Protein AF-A0A1J6IHC4-F1 (afdb_monomer)

Secondary structure (DSSP, 8-state):
----S--------GGG-HHHHHHHHHHTSTTTTT-----SS--GGGHHHHHHHHTT-PPPP---GGGHHHHHHHHHHHHHTT-

Foldseek 3Di:
DPDPDDDDDDDDDCQLVVLVVQVVVVCPPPVNPPDDDDDPARDPSCNVVVVCNVVVPRDDDDDDPVCVVVVVVVVVVVVVVVD

Solvent-accessible surface area (backbone atoms only — not comparable to full-atom values): 5560 Å² total; per-residue (Å²): 130,85,77,77,75,83,83,78,91,72,93,74,55,69,78,78,40,48,53,62,52,51,51,51,56,56,47,68,37,78,93,36,61,97,59,90,82,85,72,97,58,76,54,80,94,44,35,70,52,43,54,37,55,75,71,62,59,80,64,84,79,86,74,55,81,93,49,45,70,65,48,55,54,52,52,52,53,55,55,62,74,74,111

InterPro domains:
  IPR002156 Ribonuclease H domain [PF13456] (1-27)

Mean predicted aligned error: 10.88 Å

pLDDT: mean 78.72, std 10.4, range [43.69, 91.62]

Organism: Nicotiana attenuata (NCBI:txid49451)

Sequence (83 aa):
MPRMEKVMVRHTYREQNRVADALAKEAANSSFLGRTIILAVPPMFSNDVFWADILGTELVRNFWSCNIDTVEQNMTILRELQY

Radius of gyration: 17.52 Å; Cα contacts (8 Å, |Δi|>4): 24; chains: 1; bounding box: 42×29×47 Å

Structure (mmCIF, N/CA/C/O backbone):
data_AF-A0A1J6IHC4-F1
#
_entry.id   AF-A0A1J6IHC4-F1
#
loop_
_atom_site.group_PDB
_atom_site.id
_atom_site.type_symbol
_atom_site.label_atom_id
_atom_site.label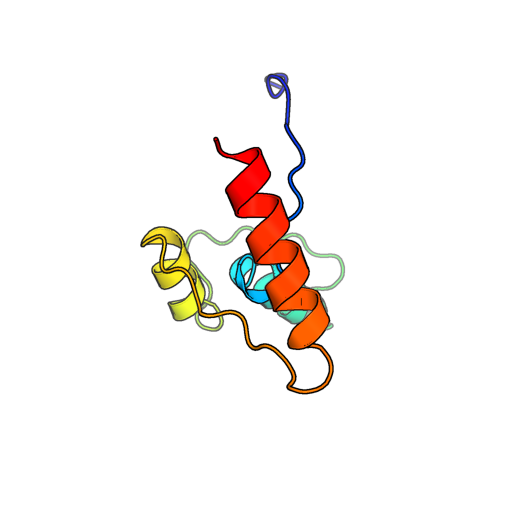_alt_id
_atom_site.label_comp_id
_atom_site.label_asym_id
_atom_site.label_entity_id
_atom_site.label_seq_id
_atom_site.pdbx_PDB_ins_code
_atom_site.Cartn_x
_atom_site.Cartn_y
_atom_site.Cartn_z
_atom_site.occupancy
_atom_site.B_iso_or_equiv
_atom_site.auth_seq_id
_atom_site.auth_comp_id
_atom_site.auth_asym_id
_atom_site.auth_atom_id
_atom_site.pdbx_PDB_model_num
ATOM 1 N N . MET A 1 1 ? 12.438 8.475 23.190 1.00 50.72 1 MET A N 1
ATOM 2 C CA . MET A 1 1 ? 12.125 7.950 21.843 1.00 50.72 1 MET A CA 1
ATOM 3 C C . MET A 1 1 ? 13.350 7.203 21.343 1.00 50.72 1 MET A C 1
ATOM 5 O O . MET A 1 1 ? 14.424 7.799 21.401 1.00 50.72 1 MET A O 1
ATOM 9 N N . PRO A 1 2 ? 13.247 5.932 20.923 1.00 61.16 2 PRO A N 1
ATOM 10 C CA . PRO A 1 2 ? 14.374 5.264 20.287 1.00 61.16 2 PRO A CA 1
ATOM 11 C C . PRO A 1 2 ? 14.686 6.015 18.989 1.00 61.16 2 PRO A C 1
ATOM 13 O O . PRO A 1 2 ? 13.774 6.329 18.223 1.00 61.16 2 PRO A O 1
ATOM 16 N N . ARG A 1 3 ? 15.954 6.368 18.763 1.00 67.19 3 ARG A N 1
ATOM 17 C CA . ARG A 1 3 ? 16.382 6.905 17.468 1.00 67.19 3 ARG A CA 1
ATOM 18 C C . ARG A 1 3 ? 16.260 5.763 16.465 1.00 67.19 3 ARG A C 1
ATOM 20 O O . ARG A 1 3 ? 16.897 4.736 16.666 1.00 67.19 3 ARG A O 1
ATOM 27 N N . MET A 1 4 ? 15.425 5.924 15.439 1.00 71.38 4 MET A N 1
ATOM 28 C CA . MET A 1 4 ? 15.383 4.977 14.325 1.00 71.38 4 MET A CA 1
ATOM 29 C C . MET A 1 4 ? 16.775 4.936 13.701 1.00 71.38 4 MET A C 1
ATOM 31 O O . MET A 1 4 ? 17.248 5.918 13.127 1.00 71.38 4 MET A O 1
ATOM 35 N N . GLU A 1 5 ? 17.457 3.818 13.907 1.00 67.06 5 GLU A N 1
ATOM 36 C CA . GLU A 1 5 ? 18.766 3.547 13.344 1.00 67.06 5 GLU A CA 1
ATOM 37 C C . GLU A 1 5 ? 18.644 3.611 11.813 1.00 67.06 5 GLU A C 1
ATOM 39 O O . GLU A 1 5 ? 17.783 2.960 11.229 1.00 67.06 5 GLU A O 1
ATOM 44 N N . LYS A 1 6 ? 19.421 4.513 11.197 1.00 77.75 6 LYS A N 1
ATOM 45 C CA . LYS A 1 6 ? 19.549 4.788 9.752 1.00 77.75 6 LYS A CA 1
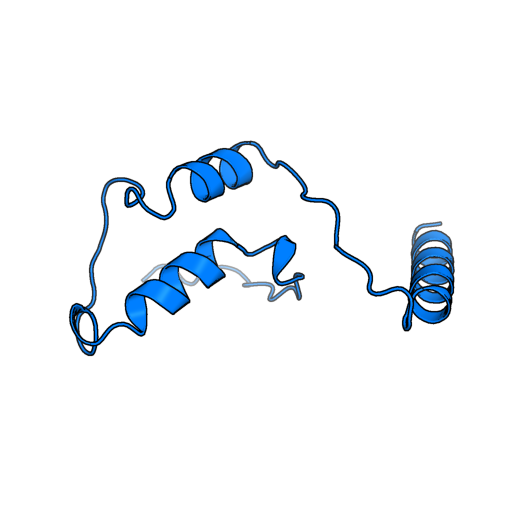ATOM 46 C C . LYS A 1 6 ? 18.367 4.319 8.875 1.00 77.75 6 LYS A C 1
ATOM 48 O O . LYS A 1 6 ? 18.429 3.278 8.226 1.00 77.75 6 LYS A O 1
ATOM 53 N N . VAL A 1 7 ? 17.322 5.142 8.779 1.00 79.94 7 VAL A N 1
ATOM 54 C CA . VAL A 1 7 ? 16.205 4.911 7.846 1.00 79.94 7 VAL A CA 1
ATOM 55 C C . VAL A 1 7 ? 16.694 5.066 6.402 1.00 79.94 7 VAL A C 1
ATOM 57 O O . VAL A 1 7 ? 17.185 6.126 6.016 1.00 79.94 7 VAL A O 1
ATOM 60 N N . MET A 1 8 ? 16.557 4.016 5.592 1.00 85.06 8 MET A N 1
ATOM 61 C CA . MET A 1 8 ? 16.832 4.059 4.155 1.00 85.06 8 MET A CA 1
ATOM 62 C C . MET A 1 8 ? 15.521 4.268 3.399 1.00 85.06 8 MET A C 1
ATOM 64 O O . MET A 1 8 ? 14.658 3.394 3.400 1.00 85.06 8 MET A O 1
ATOM 68 N N . VAL A 1 9 ? 15.377 5.412 2.731 1.00 85.44 9 VAL A N 1
ATOM 69 C CA . VAL A 1 9 ? 14.247 5.648 1.825 1.00 85.44 9 VAL A CA 1
ATOM 70 C C . VAL A 1 9 ? 14.542 4.945 0.505 1.00 85.44 9 VAL A C 1
ATOM 72 O O . VAL A 1 9 ? 15.564 5.210 -0.126 1.00 85.44 9 VAL A O 1
ATOM 75 N N . ARG A 1 10 ? 13.656 4.039 0.091 1.00 87.12 10 ARG A N 1
ATOM 76 C CA . ARG A 1 10 ? 13.722 3.363 -1.208 1.00 87.12 10 ARG A CA 1
ATOM 77 C C . ARG A 1 10 ? 12.514 3.755 -2.042 1.00 87.12 10 ARG A C 1
ATOM 79 O O . ARG A 1 10 ? 11.398 3.803 -1.535 1.00 87.12 10 ARG A O 1
ATOM 86 N N . HIS A 1 11 ? 12.747 4.027 -3.320 1.00 84.56 11 HIS A N 1
ATOM 87 C CA . HIS A 1 11 ? 11.661 4.176 -4.277 1.00 84.56 11 HIS A CA 1
ATOM 88 C C . HIS A 1 11 ? 11.029 2.804 -4.543 1.00 84.56 11 HIS A C 1
ATOM 90 O O . HIS A 1 11 ? 11.745 1.828 -4.762 1.00 84.56 11 HIS A O 1
ATOM 96 N N . THR A 1 12 ? 9.699 2.743 -4.548 1.00 84.62 12 THR A N 1
ATOM 97 C CA . THR A 1 12 ? 8.919 1.554 -4.905 1.00 84.62 12 THR A CA 1
ATOM 98 C C . THR A 1 12 ? 7.806 1.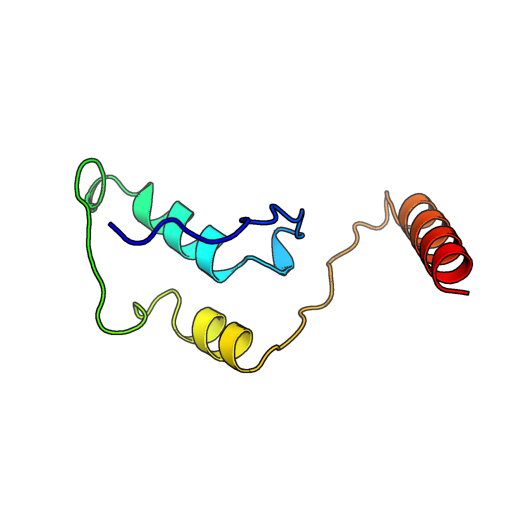953 -5.867 1.00 84.62 12 THR A C 1
ATOM 100 O O . THR A 1 12 ? 7.351 3.101 -5.854 1.00 84.62 12 THR A O 1
ATOM 103 N N . TYR A 1 13 ? 7.379 1.033 -6.729 1.00 83.56 13 TYR A N 1
ATOM 104 C CA . TYR A 1 13 ? 6.279 1.307 -7.647 1.00 83.56 13 TYR A CA 1
ATOM 105 C C . TYR A 1 13 ? 4.943 1.341 -6.906 1.00 83.56 13 TYR A C 1
ATOM 107 O O . TYR A 1 13 ? 4.765 0.702 -5.869 1.00 83.56 13 TYR A O 1
ATOM 115 N N . ARG A 1 14 ? 3.962 2.069 -7.451 1.00 84.88 14 ARG A N 1
ATOM 116 C CA . ARG A 1 14 ? 2.634 2.176 -6.828 1.00 84.88 14 ARG A CA 1
ATOM 117 C C . ARG A 1 14 ? 1.963 0.806 -6.697 1.00 84.88 14 ARG A C 1
ATOM 119 O O . ARG A 1 14 ? 1.324 0.527 -5.689 1.00 84.88 14 ARG A O 1
ATOM 126 N N . GLU A 1 15 ? 2.151 -0.061 -7.689 1.00 84.25 15 GLU A N 1
ATOM 127 C CA . GLU A 1 15 ? 1.652 -1.441 -7.708 1.00 84.25 15 GLU A CA 1
ATOM 128 C C . GLU A 1 15 ? 2.249 -2.307 -6.588 1.00 84.25 15 GLU A C 1
ATOM 130 O O . GLU A 1 15 ? 1.621 -3.276 -6.175 1.00 84.25 15 GLU A O 1
ATOM 135 N N . GLN A 1 16 ? 3.425 -1.932 -6.080 1.00 83.12 16 GLN A N 1
ATOM 136 C CA . GLN A 1 16 ? 4.131 -2.593 -4.981 1.00 83.12 16 GLN A CA 1
ATOM 137 C C . GLN A 1 16 ? 3.873 -1.920 -3.623 1.00 83.12 16 GLN A C 1
ATOM 139 O O . GLN A 1 16 ? 4.350 -2.400 -2.606 1.00 83.12 16 GLN A O 1
ATOM 144 N N . ASN A 1 17 ? 3.127 -0.811 -3.585 1.00 88.94 17 ASN A N 1
ATOM 145 C CA . ASN A 1 17 ? 2.802 -0.075 -2.359 1.00 88.94 17 ASN A CA 1
ATOM 146 C C . ASN A 1 17 ? 1.285 0.105 -2.198 1.00 88.94 17 ASN A C 1
ATOM 148 O O . ASN A 1 17 ? 0.789 1.157 -1.785 1.00 88.94 17 ASN A O 1
ATOM 152 N N . ARG A 1 18 ? 0.519 -0.921 -2.592 1.00 88.50 18 ARG A N 1
ATOM 153 C CA . ARG A 1 18 ? -0.946 -0.840 -2.696 1.00 88.50 18 ARG A CA 1
ATOM 154 C C . ARG A 1 18 ? -1.644 -0.683 -1.353 1.00 88.50 18 ARG A C 1
ATOM 156 O O . ARG A 1 18 ? -2.703 -0.068 -1.322 1.00 88.50 18 ARG A O 1
ATOM 163 N N . VAL A 1 19 ? -1.079 -1.209 -0.265 1.00 90.06 19 VAL A N 1
ATOM 164 C CA . VAL A 1 19 ? -1.639 -1.022 1.084 1.00 90.06 19 VAL A CA 1
ATOM 165 C C . VAL A 1 19 ? -1.627 0.461 1.448 1.00 90.06 19 VAL A C 1
ATOM 167 O O . VAL A 1 19 ? -2.664 1.014 1.811 1.00 90.06 19 VAL A O 1
ATOM 170 N N . ALA A 1 20 ? -0.482 1.130 1.279 1.00 90.69 20 ALA A N 1
ATOM 171 C CA . ALA A 1 20 ? -0.367 2.559 1.546 1.00 90.69 20 ALA A CA 1
ATOM 172 C C . ALA A 1 20 ? -1.242 3.392 0.596 1.00 90.69 20 ALA A C 1
ATOM 174 O O . ALA A 1 20 ? -1.902 4.324 1.046 1.00 90.69 20 ALA A O 1
ATOM 175 N N . ASP A 1 21 ? -1.299 3.041 -0.693 1.00 91.12 21 ASP A N 1
ATOM 176 C CA . ASP A 1 21 ? -2.164 3.709 -1.677 1.00 91.12 21 ASP A CA 1
ATOM 177 C C . ASP A 1 21 ? -3.657 3.572 -1.326 1.00 91.12 21 ASP A C 1
ATOM 179 O O . ASP A 1 21 ? -4.390 4.561 -1.357 1.00 91.12 21 ASP A O 1
ATOM 183 N N . ALA A 1 22 ? -4.114 2.377 -0.935 1.00 90.25 22 ALA A N 1
ATOM 184 C CA . ALA A 1 22 ? -5.496 2.138 -0.521 1.00 90.25 22 ALA A CA 1
ATOM 185 C C . ALA A 1 22 ? -5.850 2.924 0.748 1.00 90.25 22 ALA A C 1
ATOM 187 O O . ALA A 1 22 ? -6.885 3.587 0.792 1.00 90.25 22 ALA A O 1
ATOM 188 N N . LEU A 1 23 ? -4.977 2.898 1.759 1.00 89.56 23 LEU A N 1
ATOM 189 C CA . LEU A 1 23 ? -5.176 3.648 3.000 1.00 89.56 23 LEU A CA 1
ATOM 190 C C . LEU A 1 23 ? -5.180 5.160 2.757 1.00 89.56 23 LEU A C 1
ATOM 192 O O . LEU A 1 23 ? -6.016 5.859 3.320 1.00 89.56 23 LEU A O 1
ATOM 196 N N . ALA A 1 24 ? -4.290 5.670 1.902 1.00 90.00 24 ALA A N 1
ATOM 197 C CA . ALA A 1 24 ? -4.243 7.088 1.559 1.00 90.00 24 ALA A CA 1
ATOM 198 C C . ALA A 1 24 ? -5.516 7.549 0.835 1.00 90.00 24 ALA A C 1
ATOM 200 O O . ALA A 1 24 ? -6.029 8.628 1.128 1.00 90.00 24 ALA A O 1
ATOM 201 N N . LYS A 1 25 ? -6.054 6.726 -0.074 1.00 89.44 25 LYS A N 1
ATOM 202 C CA . LYS A 1 25 ? -7.326 7.001 -0.758 1.00 89.44 25 LYS A CA 1
ATOM 203 C C . LYS A 1 25 ? -8.498 7.043 0.210 1.00 89.44 25 LYS A C 1
ATOM 205 O O . LYS A 1 25 ? -9.307 7.958 0.123 1.00 89.44 25 LYS A O 1
ATOM 210 N N . GLU A 1 26 ? -8.563 6.102 1.147 1.00 86.69 26 GLU A N 1
ATOM 211 C CA . GLU A 1 26 ? -9.626 6.107 2.151 1.00 86.69 26 GLU A CA 1
ATOM 212 C C . GLU A 1 26 ? -9.486 7.292 3.113 1.00 86.69 26 GLU A C 1
ATOM 214 O O . GLU A 1 26 ? -10.463 7.963 3.427 1.00 86.69 26 GLU A O 1
ATOM 219 N N . ALA A 1 27 ? -8.261 7.620 3.528 1.00 85.81 27 ALA A N 1
ATOM 220 C CA . ALA A 1 27 ? -7.996 8.769 4.389 1.00 85.81 27 ALA A CA 1
ATOM 221 C C . ALA A 1 27 ? -8.331 10.117 3.723 1.00 85.81 27 ALA A C 1
ATOM 223 O O . ALA A 1 27 ? -8.581 11.098 4.423 1.00 85.81 27 ALA A O 1
ATOM 224 N N . ALA A 1 28 ? -8.354 10.174 2.387 1.00 86.69 28 ALA A N 1
ATOM 225 C CA . ALA A 1 28 ? -8.800 11.347 1.642 1.00 86.69 28 ALA A CA 1
ATOM 226 C C . ALA A 1 28 ? -10.326 11.556 1.702 1.00 86.69 28 ALA A C 1
ATOM 228 O O . ALA A 1 28 ? -10.797 12.655 1.398 1.00 86.69 28 ALA A O 1
ATOM 229 N N . ASN A 1 29 ? -11.105 10.549 2.118 1.00 84.19 29 ASN A N 1
ATOM 230 C CA . ASN A 1 29 ? -12.539 10.711 2.338 1.00 84.19 29 ASN A CA 1
ATOM 231 C C . ASN A 1 29 ? -12.789 11.662 3.518 1.00 84.19 29 ASN A C 1
ATOM 233 O O . ASN A 1 29 ? -12.114 11.617 4.550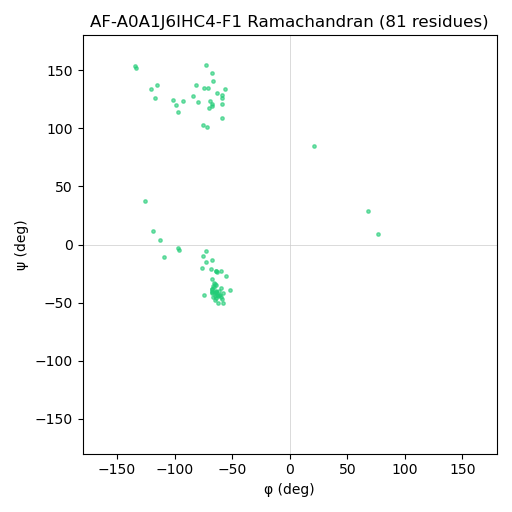 1.00 84.19 29 ASN A O 1
ATOM 237 N N . SER A 1 30 ? -13.802 12.524 3.386 1.00 68.94 30 SER A N 1
ATOM 238 C CA . SER A 1 30 ? -14.065 13.608 4.344 1.00 68.94 30 SER A CA 1
ATOM 239 C C . SER A 1 30 ? -14.330 13.131 5.775 1.00 68.94 30 SER A C 1
ATOM 241 O O . SER A 1 30 ? -14.095 13.878 6.722 1.00 68.94 30 SER A O 1
ATOM 243 N N . SER A 1 31 ? -14.758 11.879 5.947 1.00 77.12 31 SER A N 1
ATOM 244 C CA . SER A 1 31 ? -14.965 11.228 7.243 1.00 77.12 31 SER A CA 1
ATOM 245 C C . SER A 1 31 ? -13.687 11.060 8.072 1.00 77.12 31 SER A C 1
ATOM 247 O O . SER A 1 31 ? -13.776 10.939 9.296 1.00 77.12 31 SER A O 1
ATOM 249 N N . PHE A 1 32 ? -12.513 11.052 7.433 1.00 74.69 32 PHE A N 1
ATOM 250 C CA . PHE A 1 32 ? -11.222 10.779 8.074 1.00 74.69 32 PHE A CA 1
ATOM 251 C C . PHE A 1 32 ? -10.316 12.012 8.199 1.00 74.69 32 PHE A C 1
ATOM 253 O O . PHE A 1 32 ? -9.334 11.979 8.943 1.00 74.69 32 PHE A O 1
ATOM 260 N N . LEU A 1 33 ? -10.659 13.124 7.540 1.00 77.12 33 LEU A N 1
ATOM 261 C CA . LEU A 1 33 ? -9.865 14.352 7.581 1.00 77.12 33 LEU A CA 1
ATOM 262 C C . LEU A 1 33 ? -9.702 14.885 9.014 1.00 77.12 33 LEU A C 1
ATOM 264 O O . LEU A 1 33 ? -10.667 15.070 9.756 1.00 77.12 33 LEU A O 1
ATOM 268 N N . GLY A 1 34 ? -8.450 15.153 9.397 1.00 80.75 34 GLY A N 1
ATOM 269 C CA . GLY A 1 34 ? -8.102 15.716 10.706 1.00 80.75 34 GLY A CA 1
ATOM 270 C C . GLY A 1 34 ? -8.149 14.724 11.872 1.00 80.75 34 GLY A C 1
ATOM 271 O O . GLY A 1 34 ? -8.027 15.144 13.022 1.00 80.75 34 GLY A O 1
ATOM 272 N N . ARG A 1 35 ? -8.315 13.422 11.607 1.00 81.81 35 ARG A N 1
ATOM 273 C CA . ARG A 1 35 ? -8.309 12.372 12.631 1.00 81.81 35 ARG A CA 1
ATOM 274 C C . ARG A 1 35 ? -7.204 11.363 12.358 1.00 81.81 35 ARG A C 1
ATOM 276 O O . ARG A 1 35 ? -7.069 10.859 11.250 1.00 81.81 35 ARG A O 1
ATOM 283 N N . THR A 1 36 ? -6.458 11.016 13.400 1.00 83.50 36 THR A N 1
ATOM 284 C CA . THR A 1 36 ? -5.554 9.864 13.368 1.00 83.50 36 THR A CA 1
ATOM 285 C C . THR A 1 36 ? -6.304 8.656 13.901 1.00 83.50 36 THR A C 1
ATOM 287 O O . THR A 1 36 ? -6.807 8.689 15.024 1.00 83.50 36 THR A O 1
ATOM 290 N N . ILE A 1 37 ? -6.376 7.588 13.109 1.00 83.12 37 ILE A N 1
ATOM 291 C CA . ILE A 1 37 ? -7.016 6.335 13.508 1.00 83.12 37 ILE A CA 1
ATOM 292 C C . ILE A 1 37 ? -5.961 5.240 13.524 1.00 83.12 37 ILE A C 1
ATOM 294 O O . ILE A 1 37 ? -5.260 5.023 12.539 1.00 83.12 37 ILE A O 1
ATOM 298 N N . ILE A 1 38 ? -5.861 4.553 14.658 1.00 86.31 38 ILE A N 1
ATOM 299 C CA . ILE A 1 38 ? -5.030 3.363 14.807 1.00 86.31 38 ILE A CA 1
ATOM 300 C C . ILE A 1 38 ? -5.955 2.161 14.664 1.00 86.31 38 ILE A C 1
ATOM 302 O O . ILE A 1 38 ? -6.914 2.019 15.422 1.00 86.31 38 ILE A O 1
ATOM 306 N N . LEU A 1 39 ? -5.680 1.314 13.679 1.00 83.94 39 LEU A N 1
ATOM 307 C CA . LEU A 1 39 ? -6.463 0.114 13.409 1.00 83.94 39 LEU A CA 1
ATOM 308 C C . LEU A 1 39 ? -5.719 -1.105 13.964 1.00 83.94 39 LEU A C 1
ATOM 310 O O . LEU A 1 39 ? -4.565 -1.335 13.615 1.00 83.94 39 LEU A O 1
ATOM 314 N N . ALA A 1 40 ? -6.375 -1.879 14.835 1.00 87.12 40 ALA A N 1
ATOM 315 C CA . ALA A 1 40 ? -5.814 -3.120 15.386 1.00 87.12 40 ALA A CA 1
ATOM 316 C C . ALA A 1 40 ? -5.858 -4.289 14.387 1.00 87.12 40 ALA A C 1
ATOM 318 O O . ALA A 1 40 ? -5.137 -5.271 14.538 1.00 87.12 40 ALA A O 1
ATOM 319 N N . VAL A 1 41 ? -6.719 -4.176 13.377 1.00 87.31 41 VAL A N 1
ATOM 320 C CA . VAL A 1 41 ? -6.891 -5.141 12.294 1.00 87.31 41 VAL A CA 1
ATOM 321 C C . VAL A 1 41 ? -6.943 -4.392 10.963 1.00 87.31 41 VAL A C 1
ATOM 323 O O . VAL A 1 41 ? -7.346 -3.224 10.948 1.00 87.31 41 VAL A O 1
ATOM 326 N N . PRO A 1 42 ? -6.569 -5.032 9.844 1.00 87.69 42 PRO A N 1
ATOM 327 C CA . PRO A 1 42 ? -6.737 -4.437 8.527 1.00 87.69 42 PRO A CA 1
ATOM 328 C C . PRO A 1 42 ? -8.206 -4.063 8.297 1.00 87.69 42 PRO A C 1
ATOM 330 O O . PRO A 1 42 ? -9.097 -4.866 8.590 1.00 87.69 42 PRO A O 1
ATOM 333 N N . PRO A 1 43 ? -8.495 -2.858 7.787 1.00 87.88 43 PRO A N 1
ATOM 334 C CA . PRO A 1 43 ? -9.856 -2.503 7.432 1.00 87.88 43 PRO A CA 1
ATOM 335 C C . PRO A 1 43 ? -10.324 -3.350 6.243 1.00 87.88 43 PRO A C 1
ATOM 337 O O . PRO A 1 43 ? -9.540 -3.698 5.360 1.00 87.88 43 PRO A O 1
ATOM 340 N N . MET A 1 44 ? -11.623 -3.661 6.200 1.00 88.06 44 MET A N 1
ATOM 341 C CA . MET A 1 44 ? -12.205 -4.583 5.211 1.00 88.06 44 MET A CA 1
ATOM 342 C C . MET A 1 44 ? -11.838 -4.240 3.759 1.00 88.06 44 MET A C 1
ATOM 344 O O . MET A 1 44 ? -11.546 -5.138 2.978 1.00 88.06 44 MET A O 1
ATOM 348 N N . PHE A 1 45 ? -11.793 -2.951 3.405 1.00 83.88 45 PHE A N 1
ATOM 349 C CA . PHE A 1 45 ? -11.486 -2.504 2.041 1.00 83.88 45 PHE A CA 1
ATOM 350 C C . PHE A 1 45 ? -10.033 -2.769 1.608 1.00 83.88 45 PHE A C 1
ATOM 352 O O . PHE A 1 45 ? -9.747 -2.782 0.413 1.00 83.88 45 PHE A O 1
ATOM 359 N N . SER A 1 46 ? -9.110 -2.958 2.556 1.00 88.94 46 SER A N 1
ATOM 360 C CA . SER A 1 46 ? -7.700 -3.242 2.278 1.00 88.94 46 SER A CA 1
ATOM 361 C C . SER A 1 46 ? -7.285 -4.646 2.705 1.00 88.94 46 SER A C 1
ATOM 363 O O . SER A 1 46 ? -6.103 -4.960 2.611 1.00 88.94 46 SER A O 1
ATOM 365 N N . ASN A 1 47 ? -8.211 -5.477 3.192 1.00 91.62 47 ASN A N 1
ATOM 366 C CA . ASN A 1 47 ? -7.894 -6.774 3.785 1.00 91.62 47 ASN A CA 1
ATOM 367 C C . ASN A 1 47 ? -7.139 -7.678 2.799 1.00 91.62 47 ASN A C 1
ATOM 369 O O . ASN A 1 47 ? -6.052 -8.154 3.111 1.00 91.62 47 ASN A O 1
ATOM 373 N N . ASP A 1 48 ? -7.649 -7.826 1.577 1.00 89.38 48 ASP A N 1
ATOM 374 C CA . ASP A 1 48 ? -7.038 -8.700 0.567 1.00 89.38 48 ASP A CA 1
ATOM 375 C C . ASP A 1 48 ? -5.647 -8.210 0.148 1.00 89.38 48 ASP A C 1
ATOM 377 O O . ASP A 1 48 ? -4.705 -8.991 0.029 1.00 89.38 48 ASP A O 1
ATOM 381 N N . VAL A 1 49 ? -5.501 -6.894 -0.032 1.00 89.19 49 VAL A N 1
ATOM 382 C CA . VAL A 1 49 ? -4.228 -6.267 -0.414 1.00 89.19 49 VAL A CA 1
ATOM 383 C C . VAL A 1 49 ? -3.205 -6.379 0.718 1.00 89.19 49 VAL A C 1
ATOM 385 O O . VAL A 1 49 ? -2.032 -6.617 0.455 1.00 89.19 49 VAL A O 1
ATOM 388 N N . PHE A 1 50 ? -3.643 -6.242 1.969 1.00 90.19 50 PHE A N 1
ATOM 389 C CA . PHE A 1 50 ? -2.797 -6.365 3.151 1.00 90.19 50 PHE A CA 1
ATOM 390 C C . PHE A 1 50 ? -2.275 -7.792 3.335 1.00 90.19 50 PHE A C 1
ATOM 392 O O . PHE A 1 50 ? -1.084 -7.987 3.562 1.00 90.19 50 PHE A O 1
ATOM 399 N N . TRP A 1 51 ? -3.134 -8.803 3.183 1.00 89.88 51 TRP A N 1
ATOM 400 C CA . TRP A 1 51 ? -2.695 -10.198 3.259 1.00 89.88 51 TRP A CA 1
ATOM 401 C C . TRP A 1 51 ? -1.785 -10.586 2.092 1.00 89.88 51 TRP A C 1
ATOM 403 O O . TRP A 1 51 ? -0.803 -11.295 2.303 1.00 89.88 51 TRP A O 1
ATOM 413 N N . ALA A 1 52 ? -2.058 -10.090 0.882 1.00 87.38 52 ALA A N 1
ATOM 414 C CA . ALA A 1 52 ? -1.178 -10.301 -0.266 1.00 87.38 52 ALA A CA 1
ATOM 415 C C . ALA A 1 52 ? 0.223 -9.696 -0.049 1.00 87.38 52 ALA A C 1
ATOM 417 O O . ALA A 1 52 ? 1.217 -10.338 -0.392 1.00 87.38 52 ALA A O 1
ATOM 418 N N . ASP A 1 53 ? 0.297 -8.505 0.555 1.00 87.44 53 ASP A N 1
ATOM 419 C CA . ASP A 1 53 ? 1.548 -7.822 0.911 1.00 87.44 53 ASP A CA 1
ATOM 420 C C . ASP A 1 53 ? 2.341 -8.595 1.978 1.00 87.44 53 ASP A C 1
ATOM 422 O O . ASP A 1 53 ? 3.532 -8.839 1.801 1.00 87.44 53 ASP A O 1
ATOM 426 N N . ILE A 1 54 ? 1.671 -9.098 3.027 1.00 87.06 54 ILE A N 1
ATOM 427 C CA . ILE A 1 54 ? 2.292 -9.963 4.052 1.00 87.06 54 ILE A CA 1
ATOM 428 C C . ILE A 1 54 ? 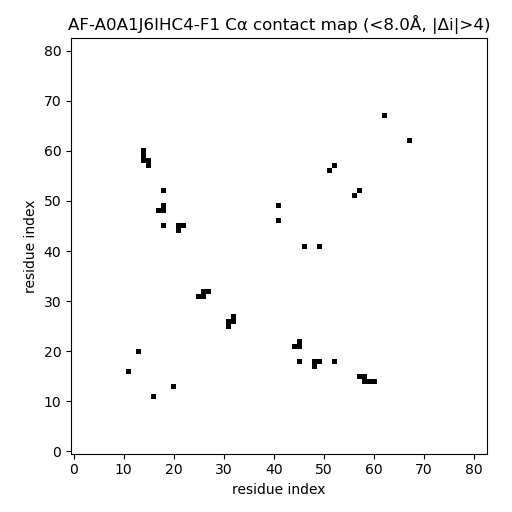2.906 -11.219 3.435 1.00 87.06 54 ILE A C 1
ATOM 430 O O . ILE A 1 54 ? 3.990 -11.643 3.834 1.00 87.06 54 ILE A O 1
ATOM 434 N N . LEU A 1 55 ? 2.212 -11.830 2.475 1.00 87.19 55 LEU A N 1
ATOM 435 C CA . LEU A 1 55 ? 2.702 -13.016 1.777 1.00 87.19 55 LEU A CA 1
ATOM 436 C C . LEU A 1 55 ? 3.845 -12.701 0.798 1.00 87.19 55 LEU A C 1
ATOM 438 O O . LEU A 1 55 ? 4.411 -13.628 0.223 1.00 87.19 55 LEU A O 1
ATOM 442 N N . GLY A 1 56 ? 4.187 -11.424 0.595 1.00 81.94 56 GLY A N 1
ATOM 443 C CA . GLY A 1 56 ? 5.200 -10.996 -0.367 1.00 81.94 56 GLY A CA 1
ATOM 444 C C . GLY A 1 56 ? 4.769 -11.229 -1.813 1.00 81.94 56 GLY A C 1
ATOM 445 O O . GLY A 1 56 ? 5.606 -11.491 -2.673 1.00 81.94 56 GLY A O 1
ATOM 446 N N . THR A 1 57 ? 3.462 -11.191 -2.090 1.00 74.81 57 THR A N 1
ATOM 447 C CA . THR A 1 57 ? 2.946 -11.438 -3.439 1.00 74.81 57 THR A CA 1
ATOM 448 C C . THR A 1 57 ? 3.287 -10.251 -4.331 1.00 74.81 57 THR A C 1
ATOM 450 O O . THR A 1 57 ? 2.620 -9.216 -4.298 1.00 74.81 57 THR A O 1
ATOM 453 N N . GLU A 1 58 ? 4.321 -10.399 -5.154 1.00 67.81 58 GLU A N 1
ATOM 454 C CA . GLU A 1 58 ? 4.660 -9.393 -6.152 1.00 67.81 58 GLU A CA 1
ATOM 455 C C . GLU A 1 58 ? 3.602 -9.385 -7.260 1.00 67.81 58 GLU A C 1
ATOM 457 O O . GLU A 1 58 ? 3.381 -10.371 -7.965 1.00 67.81 58 GLU A O 1
ATOM 462 N N . LEU A 1 59 ? 2.915 -8.253 -7.407 1.00 68.12 59 LEU A N 1
ATOM 463 C CA . LEU A 1 59 ? 1.965 -8.057 -8.492 1.00 68.12 59 LEU A CA 1
ATOM 464 C C . LEU A 1 59 ? 2.700 -7.664 -9.767 1.00 68.12 59 LEU A C 1
ATOM 466 O O . LEU A 1 59 ? 3.580 -6.800 -9.759 1.00 68.12 59 LEU A O 1
ATOM 470 N N . VAL A 1 60 ? 2.279 -8.268 -10.880 1.00 70.38 60 VAL A N 1
ATOM 471 C CA . VAL A 1 60 ? 2.791 -7.921 -12.205 1.00 70.38 60 VAL A CA 1
ATOM 472 C C . VAL A 1 60 ? 2.517 -6.445 -12.465 1.00 70.38 60 VAL A C 1
ATOM 474 O O . VAL A 1 60 ? 1.387 -5.962 -12.351 1.00 70.38 60 VAL A O 1
ATOM 477 N N . ARG A 1 61 ? 3.573 -5.716 -12.814 1.00 70.75 61 ARG A N 1
ATOM 478 C CA . ARG A 1 61 ? 3.466 -4.312 -13.186 1.00 70.75 61 ARG A CA 1
ATOM 479 C C . ARG A 1 61 ? 2.742 -4.213 -14.527 1.00 70.75 61 ARG A C 1
ATOM 481 O O . ARG A 1 61 ? 3.186 -4.787 -15.518 1.00 70.75 61 ARG A O 1
ATOM 488 N N . ASN A 1 62 ? 1.640 -3.468 -14.563 1.00 70.81 62 ASN A N 1
ATOM 489 C CA . ASN A 1 62 ? 0.921 -3.221 -15.808 1.00 70.81 62 ASN A CA 1
ATOM 490 C C . ASN A 1 62 ? 1.687 -2.194 -16.643 1.00 70.81 62 ASN A C 1
ATOM 492 O O . ASN A 1 62 ? 1.651 -0.992 -16.367 1.00 70.81 62 ASN A O 1
ATOM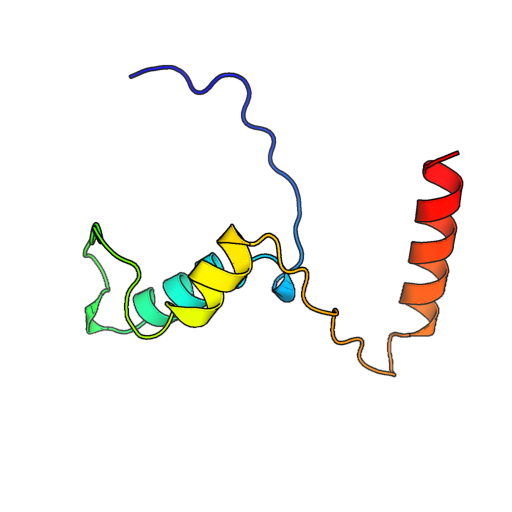 496 N N . PHE A 1 63 ? 2.383 -2.672 -17.669 1.00 67.62 63 PHE A N 1
ATOM 497 C CA . PHE A 1 63 ? 3.036 -1.812 -18.643 1.00 67.62 63 PHE A CA 1
ATOM 498 C C . PHE A 1 63 ? 2.037 -1.391 -19.715 1.00 67.62 63 PHE A C 1
ATOM 500 O O . PHE A 1 63 ? 1.355 -2.214 -20.321 1.00 67.62 63 PHE A O 1
ATOM 5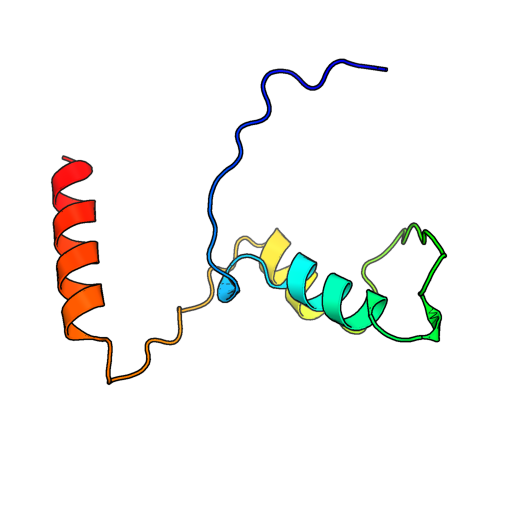07 N N . TRP A 1 64 ? 1.945 -0.085 -19.939 1.00 69.62 64 TRP A N 1
ATOM 508 C CA . TRP A 1 64 ? 1.202 0.443 -21.073 1.00 69.62 64 TRP A CA 1
ATOM 509 C C . TRP A 1 64 ? 2.037 0.201 -22.328 1.00 69.62 64 TRP A C 1
ATOM 511 O O . TRP A 1 64 ? 3.241 0.463 -22.319 1.00 69.62 64 TRP A O 1
ATOM 521 N N . SER A 1 65 ? 1.408 -0.285 -23.399 1.00 68.38 65 SER A N 1
ATOM 522 C CA . SER A 1 65 ? 2.091 -0.652 -24.650 1.00 68.38 65 SER A CA 1
ATOM 523 C C . SER A 1 65 ? 2.924 0.486 -25.246 1.00 68.38 65 SER A C 1
ATOM 525 O O . SER A 1 65 ? 3.937 0.231 -25.883 1.00 68.38 65 SER A O 1
ATOM 527 N N . CYS A 1 66 ? 2.554 1.742 -24.982 1.00 72.56 66 CYS A N 1
ATOM 528 C CA . CYS A 1 66 ? 3.300 2.922 -25.416 1.00 72.56 66 CYS A CA 1
ATOM 529 C C . CYS A 1 66 ? 4.677 3.108 -24.751 1.00 72.56 66 CYS A C 1
ATOM 531 O O . CYS A 1 66 ? 5.452 3.929 -25.226 1.00 72.56 66 CYS A O 1
ATOM 533 N N . ASN A 1 67 ? 4.985 2.384 -23.670 1.00 67.62 67 ASN A N 1
ATOM 534 C CA . ASN A 1 67 ? 6.233 2.523 -22.908 1.00 67.62 67 ASN A CA 1
ATOM 535 C C . ASN A 1 67 ? 7.076 1.237 -22.891 1.00 67.62 67 ASN A C 1
ATOM 537 O O . ASN A 1 67 ? 8.000 1.133 -22.083 1.00 67.62 67 ASN A O 1
ATOM 541 N N . ILE A 1 68 ? 6.742 0.242 -23.719 1.00 75.38 68 ILE A N 1
ATOM 542 C CA . ILE A 1 68 ? 7.325 -1.100 -23.609 1.00 75.38 68 ILE A CA 1
ATOM 543 C C . ILE A 1 68 ? 8.820 -1.108 -23.963 1.00 75.38 68 ILE A C 1
ATOM 545 O O . ILE A 1 68 ? 9.615 -1.637 -23.189 1.00 75.38 68 ILE A O 1
ATOM 549 N N . ASP A 1 69 ? 9.217 -0.388 -25.016 1.00 76.62 69 ASP A N 1
ATOM 550 C CA . ASP A 1 69 ? 10.612 -0.308 -25.474 1.00 76.62 69 ASP A CA 1
ATOM 551 C C . ASP A 1 69 ? 11.532 0.291 -24.396 1.00 76.62 69 ASP A C 1
ATOM 553 O O . ASP A 1 69 ? 12.609 -0.226 -24.095 1.00 76.62 69 ASP A O 1
ATOM 557 N N . THR A 1 70 ? 11.072 1.358 -23.734 1.00 74.44 70 THR A N 1
ATOM 558 C CA . THR A 1 70 ? 11.802 2.023 -22.645 1.00 74.44 70 THR A CA 1
ATOM 559 C C . THR A 1 70 ? 11.951 1.116 -21.418 1.00 74.44 70 THR A C 1
ATOM 561 O O . THR A 1 70 ? 12.937 1.195 -20.684 1.00 74.44 70 THR A O 1
ATOM 564 N N . VAL A 1 71 ? 10.971 0.252 -21.153 1.00 72.25 71 VAL A N 1
ATOM 565 C CA . VAL A 1 71 ? 11.003 -0.687 -20.023 1.00 72.25 71 VAL A CA 1
ATOM 566 C C . VAL A 1 7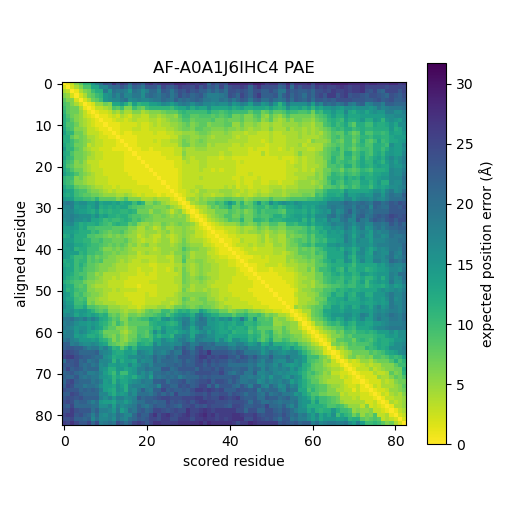1 ? 11.966 -1.835 -20.298 1.00 72.25 71 VAL A C 1
ATOM 568 O O . VAL A 1 71 ? 12.749 -2.179 -19.412 1.00 72.25 71 VAL A O 1
ATOM 571 N N . GLU A 1 72 ? 11.946 -2.396 -21.506 1.00 77.12 72 GLU A N 1
ATOM 572 C CA . GLU A 1 72 ? 12.869 -3.459 -21.911 1.00 77.12 72 GLU A CA 1
ATOM 573 C C . GLU A 1 72 ? 14.327 -2.997 -21.816 1.00 77.12 72 GLU A C 1
ATOM 575 O O . GLU A 1 72 ? 15.158 -3.683 -21.213 1.00 77.12 72 GLU A O 1
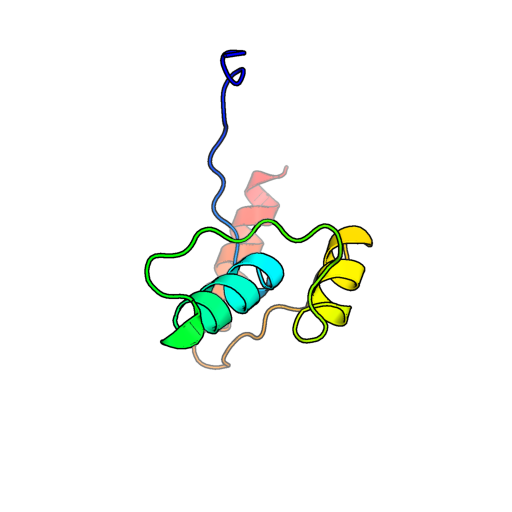ATOM 580 N N . GLN A 1 73 ? 14.627 -1.788 -22.299 1.00 74.25 73 GLN A N 1
ATOM 581 C CA . GLN A 1 73 ? 15.960 -1.190 -22.183 1.00 74.25 73 GLN A CA 1
ATOM 582 C C . GLN A 1 73 ? 16.401 -1.040 -20.719 1.00 74.25 73 GLN A C 1
ATOM 584 O O . GLN A 1 73 ? 17.493 -1.472 -20.352 1.00 74.25 73 GLN A O 1
ATOM 589 N N . ASN A 1 74 ? 15.536 -0.511 -19.849 1.00 69.88 74 ASN A N 1
ATOM 590 C CA . ASN A 1 74 ? 15.849 -0.345 -18.426 1.00 69.88 74 ASN A CA 1
ATOM 591 C C . ASN A 1 74 ? 16.033 -1.680 -17.686 1.00 69.88 74 ASN A C 1
ATOM 593 O O . ASN A 1 74 ? 16.891 -1.776 -16.808 1.00 69.88 74 ASN A O 1
ATOM 597 N N . MET A 1 75 ? 15.257 -2.715 -18.025 1.00 74.12 75 MET A N 1
ATOM 598 C CA . MET A 1 75 ? 15.438 -4.053 -17.448 1.00 74.12 75 MET A CA 1
ATOM 599 C C . MET A 1 75 ? 16.756 -4.693 -17.881 1.00 74.12 75 MET A C 1
ATOM 601 O O . MET A 1 75 ? 17.391 -5.381 -17.083 1.00 74.12 75 MET A O 1
ATOM 605 N N . THR A 1 76 ? 17.174 -4.446 -19.122 1.00 73.00 76 THR A N 1
ATOM 606 C CA . THR A 1 76 ? 18.451 -4.935 -19.652 1.00 73.00 76 THR A CA 1
ATOM 607 C C . THR A 1 76 ? 19.618 -4.288 -18.903 1.00 73.00 76 THR A C 1
ATOM 609 O O . THR A 1 76 ? 20.462 -4.997 -18.362 1.00 73.00 76 THR A O 1
ATOM 612 N N . ILE A 1 77 ? 19.585 -2.962 -18.733 1.00 70.75 77 ILE A N 1
ATOM 613 C CA . ILE A 1 77 ? 20.589 -2.203 -17.967 1.00 70.75 77 ILE A CA 1
ATOM 614 C C . ILE A 1 77 ? 20.641 -2.657 -16.499 1.00 70.75 77 ILE A C 1
ATOM 616 O O . ILE A 1 77 ? 21.716 -2.841 -15.936 1.00 70.75 77 ILE A O 1
ATOM 620 N N . LEU A 1 78 ? 19.488 -2.871 -15.855 1.00 68.81 78 LEU A N 1
ATOM 621 C CA . LEU A 1 78 ? 19.440 -3.342 -14.466 1.00 68.81 78 LEU A CA 1
ATOM 622 C C . LEU A 1 78 ? 20.030 -4.746 -14.289 1.00 68.81 78 LEU A C 1
ATOM 624 O O . LEU A 1 78 ? 20.651 -5.002 -13.259 1.00 68.81 78 LEU A O 1
ATOM 628 N N . ARG A 1 79 ? 19.856 -5.643 -15.269 1.00 63.84 79 ARG A N 1
ATOM 629 C CA . ARG A 1 79 ? 20.499 -6.965 -15.255 1.00 63.84 79 ARG A CA 1
ATOM 630 C C . ARG A 1 79 ? 22.011 -6.862 -15.404 1.00 63.84 79 ARG A C 1
ATOM 632 O O . ARG A 1 79 ? 22.716 -7.582 -14.711 1.00 63.84 79 ARG A O 1
ATOM 639 N N . GLU A 1 80 ? 22.503 -5.976 -16.262 1.00 63.09 80 GLU A N 1
ATOM 640 C CA . GLU A 1 80 ? 23.943 -5.746 -16.435 1.00 63.09 80 GLU A CA 1
ATOM 641 C C . GLU A 1 80 ? 24.598 -5.164 -15.176 1.00 63.09 80 GLU A C 1
ATOM 643 O O . GLU A 1 80 ? 25.723 -5.523 -14.859 1.00 63.09 80 GLU A O 1
ATOM 648 N N . LEU A 1 81 ? 23.884 -4.328 -14.414 1.00 55.59 81 LEU A N 1
ATOM 649 C CA . LEU A 1 81 ? 24.366 -3.762 -13.146 1.00 55.59 81 LEU A CA 1
ATOM 650 C C . LEU A 1 81 ? 24.355 -4.752 -11.963 1.00 55.59 81 LEU A C 1
ATOM 652 O O . LEU A 1 81 ? 24.842 -4.412 -10.884 1.00 55.59 81 LEU A O 1
ATOM 656 N N . GLN A 1 82 ? 23.749 -5.932 -12.125 1.00 53.62 82 GLN A N 1
ATOM 657 C CA . GLN A 1 82 ? 23.700 -6.984 -11.103 1.00 53.62 82 GLN A CA 1
ATOM 658 C C . GLN A 1 82 ? 24.787 -8.063 -11.273 1.00 53.62 82 GLN A C 1
ATOM 660 O O . GLN A 1 82 ? 24.890 -8.928 -10.399 1.00 53.62 82 GLN A O 1
ATOM 665 N N . TYR A 1 83 ? 25.587 -8.004 -12.344 1.00 43.69 83 TYR A N 1
ATOM 666 C CA . TYR A 1 83 ? 26.789 -8.823 -12.569 1.00 43.69 83 TYR A CA 1
ATOM 667 C C . TYR A 1 83 ? 28.069 -8.011 -12.343 1.00 43.69 83 TYR A C 1
ATOM 669 O O . TYR A 1 83 ? 29.099 -8.651 -12.029 1.00 43.69 83 TYR A O 1
#